Protein AF-A0A258R287-F1 (afdb_monomer)

Nearest PDB structures (foldseek):
  4a0b-assembly2_C  TM=4.055E-01  e=1.210E-01  Homo sapiens
  8y6b-assembly3_E  TM=5.919E-01  e=1.420E+00  Homo sapiens
  2f28-assembly1_A  TM=3.838E-01  e=2.592E+00  Homo sapiens
  2f26-assembly1_A  TM=3.948E-01  e=3.226E+00  Homo sapiens
  5olj-assembly1_A  TM=3.360E-01  e=6.571E+00  Porphyromonas gingivalis

Sequence (125 aa):
DAHAGWPALINGVAYTYNQKDAKLTTNFAIDGARGILVTMGSREGVEPAVSPNGGQVFSVGSLKTGPVTAVSFDISDVNNSAYLAASREGDSRTHLYRVNLDTGEATWLSGVGKHEQIQGMAIAP

Solvent-accessible surface area (backbone atoms only — not comparable to full-atom values): 6884 Å² total; per-residue (Å²): 114,98,64,70,94,57,91,76,44,77,52,29,62,35,45,44,54,37,93,87,45,80,88,46,53,32,42,34,32,32,26,22,76,68,16,28,28,26,27,33,21,41,55,73,94,47,81,87,69,43,58,46,91,71,68,47,69,41,78,53,26,51,22,81,67,48,34,38,42,65,45,25,34,33,38,32,68,88,75,49,57,28,38,38,36,28,15,41,76,99,39,73,41,22,34,34,24,44,40,38,90,78,55,16,39,46,48,82,74,45,73,41,81,88,66,47,70,61,89,68,66,77,74,80,135

Mean predicted aligned error: 3.49 Å

Secondary structure (DSSP, 8-state):
-TTTTSPP-EEEEEEPPPSS-TT---EEEEETTTTEEEEESPPTT-SSPPPGGG--EEEEEE-SS-SEEEEEEEE-TTT--EEEEEEETT--SEEEEEE-TTT-PEEEEEEESSSPPPS------

Radius of gyration: 14.25 Å; Cα contacts (8 Å, |Δi|>4): 311; chains: 1; bounding box: 30×35×38 Å

pLDDT: mean 93.46, std 5.37, range [73.62, 98.81]

Foldseek 3Di:
DVCPPPDFQWDEWEWEADPVDRVFIWIWTARQQAQFIKTQWDHPPDPPTGDSVVRDIGTQEHQVQGHWDLWAWYADHVPRFIKIWTAGVPAQWTWIWTADPRRRYTHTDGTDDDRDRDNYDYDDD

Structure (mmCIF, N/CA/C/O backbone):
data_AF-A0A258R287-F1
#
_entry.id   AF-A0A258R287-F1
#
loop_
_atom_site.group_PDB
_atom_site.id
_atom_site.type_symbol
_atom_site.label_atom_id
_atom_site.label_alt_id
_atom_site.label_comp_id
_atom_site.label_asym_id
_atom_site.label_entity_id
_atom_site.label_seq_id
_atom_site.pdbx_PDB_ins_code
_atom_site.Cartn_x
_atom_site.Cartn_y
_atom_site.Cartn_z
_atom_site.occupancy
_atom_site.B_iso_or_equiv
_atom_site.auth_seq_id
_atom_site.auth_comp_id
_atom_site.auth_asym_id
_atom_site.auth_atom_id
_atom_site.pdbx_PDB_model_num
ATOM 1 N N . ASP A 1 1 ? 1.206 11.597 -14.420 1.00 79.69 1 ASP A N 1
ATOM 2 C CA . ASP A 1 1 ? 0.562 11.358 -13.116 1.00 79.69 1 ASP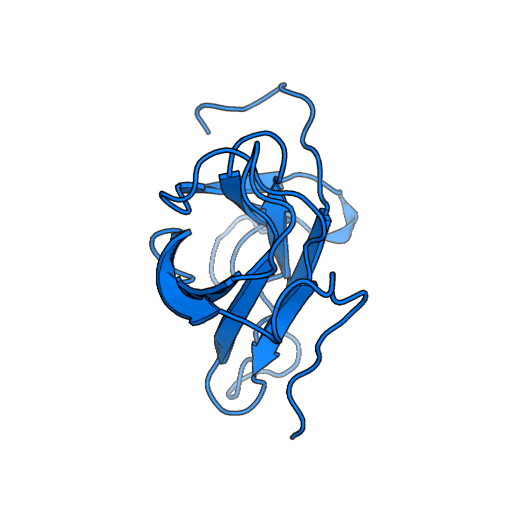 A CA 1
ATOM 3 C C . ASP A 1 1 ? -0.283 12.580 -12.754 1.00 79.69 1 ASP A C 1
ATOM 5 O O . ASP A 1 1 ? 0.193 13.688 -12.976 1.00 79.69 1 ASP A O 1
ATOM 9 N N . ALA A 1 2 ? -1.523 12.400 -12.284 1.00 85.69 2 ALA A N 1
ATOM 10 C CA . ALA A 1 2 ? -2.452 13.505 -11.992 1.00 85.69 2 ALA A CA 1
ATOM 11 C C . ALA A 1 2 ? -2.146 14.259 -10.680 1.00 85.69 2 ALA A C 1
ATOM 13 O O . ALA A 1 2 ? -2.626 15.372 -10.489 1.00 85.69 2 ALA A O 1
ATOM 14 N N . HIS A 1 3 ? -1.334 13.673 -9.801 1.00 88.00 3 HIS A N 1
ATOM 15 C CA . HIS A 1 3 ? -0.894 14.224 -8.519 1.00 88.00 3 HIS A CA 1
ATOM 16 C C . HIS A 1 3 ? 0.572 14.695 -8.558 1.00 88.00 3 HIS A C 1
ATOM 18 O O . HIS A 1 3 ? 1.173 14.963 -7.516 1.00 88.00 3 HIS A O 1
ATOM 24 N N . ALA A 1 4 ? 1.173 14.805 -9.747 1.00 89.94 4 ALA A N 1
ATOM 25 C CA . ALA A 1 4 ? 2.553 15.249 -9.900 1.00 89.94 4 ALA A CA 1
ATOM 26 C C . ALA A 1 4 ? 2.782 16.630 -9.255 1.00 89.94 4 ALA A C 1
ATOM 28 O O . ALA A 1 4 ? 2.020 17.573 -9.471 1.00 89.94 4 ALA A O 1
ATOM 29 N N . GLY A 1 5 ? 3.856 16.749 -8.469 1.00 89.94 5 GLY A N 1
ATOM 30 C CA . GLY A 1 5 ? 4.227 17.982 -7.763 1.00 89.94 5 GLY A CA 1
ATOM 31 C C . GLY A 1 5 ? 3.487 18.216 -6.442 1.00 89.94 5 GLY A C 1
ATOM 32 O O . GLY A 1 5 ? 3.768 19.201 -5.763 1.00 89.94 5 GLY A O 1
ATOM 33 N N . TRP A 1 6 ? 2.567 17.331 -6.051 1.00 89.56 6 TRP A N 1
ATOM 34 C CA . TRP A 1 6 ? 1.869 17.437 -4.775 1.00 89.56 6 TRP A CA 1
ATOM 35 C C . TRP A 1 6 ? 2.648 16.685 -3.681 1.00 89.56 6 TRP A C 1
ATOM 37 O O . TRP A 1 6 ? 3.172 15.603 -3.950 1.00 89.56 6 TRP A O 1
ATOM 47 N N . PRO A 1 7 ? 2.708 17.192 -2.433 1.00 89.69 7 PRO A N 1
ATOM 48 C CA . PRO A 1 7 ? 3.313 16.448 -1.330 1.00 89.69 7 PRO A CA 1
ATOM 49 C C . PRO A 1 7 ? 2.550 15.143 -1.067 1.00 89.69 7 PRO A C 1
ATOM 51 O O . PRO A 1 7 ? 1.333 15.182 -0.859 1.00 89.69 7 PRO A O 1
ATOM 54 N N . ALA A 1 8 ? 3.248 14.007 -1.062 1.00 93.00 8 ALA A N 1
ATOM 55 C CA . ALA A 1 8 ? 2.699 12.703 -0.690 1.00 93.00 8 ALA A CA 1
ATOM 56 C C . ALA A 1 8 ? 2.891 12.445 0.812 1.00 93.00 8 ALA A C 1
ATOM 58 O O . ALA A 1 8 ? 3.954 12.751 1.357 1.00 93.00 8 ALA A O 1
ATOM 59 N N . LEU A 1 9 ? 1.888 11.862 1.475 1.00 95.88 9 LEU A N 1
ATOM 60 C CA . LEU A 1 9 ? 1.998 11.430 2.866 1.00 95.88 9 LEU A CA 1
ATOM 61 C C . LEU A 1 9 ? 2.165 9.910 2.908 1.00 95.88 9 LEU A C 1
ATOM 63 O O . LEU A 1 9 ? 1.191 9.169 2.995 1.00 95.88 9 LEU A O 1
ATOM 67 N N . ILE A 1 10 ? 3.408 9.441 2.832 1.00 96.38 10 ILE A N 1
ATOM 68 C CA . ILE A 1 10 ? 3.699 8.006 2.824 1.00 96.38 10 ILE A CA 1
ATOM 69 C C . ILE A 1 10 ? 3.607 7.435 4.244 1.00 96.38 10 ILE A C 1
ATOM 71 O O . ILE A 1 10 ? 4.434 7.756 5.096 1.00 96.38 10 ILE A O 1
ATOM 75 N N . ASN A 1 11 ? 2.599 6.594 4.501 1.00 94.25 11 ASN A N 1
ATOM 76 C CA . ASN A 1 11 ? 2.318 6.040 5.837 1.00 94.25 11 ASN A CA 1
ATOM 77 C C . ASN A 1 11 ? 2.466 4.517 5.946 1.00 94.25 11 ASN A C 1
ATOM 79 O O . ASN A 1 11 ? 2.310 3.967 7.029 1.00 94.25 11 ASN A O 1
ATOM 83 N N . GLY A 1 12 ? 2.766 3.835 4.847 1.00 95.94 12 GLY A N 1
ATOM 84 C CA . GLY A 1 12 ? 3.029 2.401 4.821 1.00 95.94 12 GLY A CA 1
ATOM 85 C C . GLY A 1 12 ? 3.733 2.049 3.527 1.00 95.94 12 GLY A C 1
ATOM 86 O O . GLY A 1 12 ? 3.421 2.637 2.492 1.00 95.94 12 GLY A O 1
ATOM 87 N N . VAL A 1 13 ? 4.695 1.137 3.597 1.00 97.06 13 VAL A N 1
ATOM 88 C CA . VAL A 1 13 ? 5.530 0.731 2.467 1.00 97.06 13 VAL A CA 1
ATOM 89 C C . VAL A 1 13 ? 5.701 -0.777 2.524 1.00 97.06 13 VAL A C 1
ATOM 91 O O . VAL A 1 13 ? 5.994 -1.314 3.587 1.00 97.06 13 VAL A O 1
ATOM 94 N N . ALA A 1 14 ? 5.535 -1.438 1.386 1.00 97.50 14 ALA A N 1
ATOM 95 C CA . ALA A 1 14 ? 5.770 -2.865 1.226 1.00 97.50 14 ALA A CA 1
ATOM 96 C C . ALA A 1 14 ? 6.218 -3.141 -0.210 1.00 97.50 14 ALA A C 1
ATOM 98 O O . ALA A 1 14 ? 5.975 -2.339 -1.112 1.00 97.50 14 ALA A O 1
ATOM 99 N N . TYR A 1 15 ? 6.879 -4.268 -0.446 1.00 96.06 15 TYR A N 1
ATOM 100 C CA . TYR A 1 15 ? 7.420 -4.590 -1.761 1.00 96.06 15 TYR A CA 1
ATOM 101 C C . TYR A 1 15 ? 6.996 -5.978 -2.213 1.00 96.06 15 TYR A C 1
ATOM 103 O O . TYR A 1 15 ? 6.812 -6.886 -1.410 1.00 96.06 15 TYR A O 1
ATOM 111 N N . THR A 1 16 ? 6.838 -6.135 -3.523 1.00 95.88 16 THR A N 1
ATOM 112 C CA . THR A 1 16 ? 6.596 -7.451 -4.115 1.00 95.88 16 THR A CA 1
ATOM 113 C C . THR A 1 16 ? 7.866 -8.287 -4.114 1.00 95.88 16 THR A C 1
ATOM 115 O O . THR A 1 16 ? 8.966 -7.754 -4.272 1.00 95.88 16 THR A O 1
ATOM 118 N N . TYR A 1 17 ? 7.701 -9.604 -4.060 1.00 91.69 17 TYR A N 1
ATOM 119 C CA . TYR A 1 17 ? 8.752 -10.574 -4.318 1.00 91.69 17 TYR A CA 1
ATOM 120 C C . TYR A 1 17 ? 8.587 -11.176 -5.717 1.00 91.69 17 TYR A C 1
ATOM 122 O O . TYR A 1 17 ? 7.519 -11.690 -6.073 1.00 91.69 17 TYR A O 1
ATOM 130 N N . ASN A 1 18 ? 9.639 -11.106 -6.532 1.00 87.25 18 ASN A N 1
ATOM 131 C CA . ASN A 1 18 ? 9.655 -11.743 -7.841 1.00 87.25 18 ASN A CA 1
ATOM 132 C C . ASN A 1 18 ? 10.256 -13.153 -7.743 1.00 87.25 18 ASN A C 1
ATOM 134 O O . ASN A 1 18 ? 11.417 -13.335 -7.385 1.00 87.25 18 ASN A O 1
ATOM 138 N N . GLN A 1 19 ? 9.462 -14.160 -8.109 1.00 83.12 19 GLN A N 1
ATOM 139 C CA . GLN A 1 19 ? 9.858 -15.571 -8.023 1.00 83.12 19 GLN A CA 1
ATOM 140 C C . GLN A 1 19 ? 10.835 -16.025 -9.122 1.00 83.12 19 GLN A C 1
ATOM 142 O 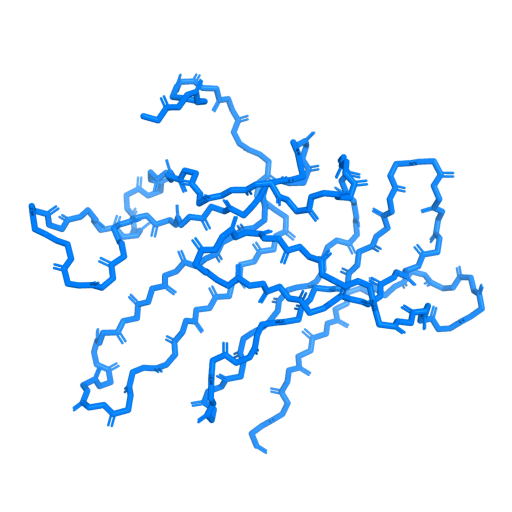O . GLN A 1 19 ? 11.389 -17.118 -9.029 1.00 83.12 19 GLN A O 1
ATOM 147 N N . LYS A 1 20 ? 11.024 -15.230 -10.183 1.00 84.75 20 LYS A N 1
ATOM 148 C CA . LYS A 1 20 ? 11.923 -15.532 -11.310 1.00 84.75 20 LYS A CA 1
ATOM 149 C C . LYS A 1 20 ? 13.285 -14.857 -11.159 1.00 84.75 20 LYS A C 1
ATOM 151 O O . LYS A 1 20 ? 14.296 -15.469 -11.490 1.00 84.75 20 LYS A O 1
ATOM 156 N N . ASP A 1 21 ? 13.308 -13.622 -10.669 1.00 84.56 21 ASP A N 1
ATOM 157 C CA . ASP A 1 21 ? 14.523 -12.865 -10.383 1.00 84.56 21 ASP A CA 1
ATOM 158 C C . ASP A 1 21 ? 14.366 -12.089 -9.073 1.00 84.56 21 ASP A C 1
ATOM 160 O O . ASP A 1 21 ? 13.752 -11.027 -9.029 1.00 84.56 21 ASP A O 1
ATOM 164 N N . ALA A 1 22 ? 14.984 -12.595 -8.007 1.00 81.25 22 ALA A N 1
ATOM 165 C CA . ALA A 1 22 ? 14.925 -11.992 -6.677 1.00 81.25 22 ALA A CA 1
ATOM 166 C C . ALA A 1 22 ? 15.551 -10.583 -6.594 1.00 81.25 22 ALA A C 1
ATOM 168 O O . ALA A 1 22 ? 15.429 -9.923 -5.563 1.00 81.25 22 ALA A O 1
ATOM 169 N N . LYS A 1 23 ? 16.239 -10.109 -7.643 1.00 83.69 23 LYS A N 1
ATOM 170 C CA . LYS A 1 23 ? 16.744 -8.729 -7.721 1.00 83.69 23 LYS A CA 1
ATOM 171 C C . LYS A 1 23 ? 15.669 -7.731 -8.144 1.00 83.69 23 LYS A C 1
ATOM 173 O O . LYS A 1 23 ? 15.897 -6.528 -8.026 1.00 83.69 23 LYS A O 1
ATOM 178 N N . LEU A 1 24 ? 14.533 -8.209 -8.649 1.00 86.44 24 LEU A N 1
ATOM 179 C CA . LEU A 1 24 ? 13.424 -7.378 -9.088 1.00 86.44 24 LEU A CA 1
ATOM 180 C C . LEU A 1 24 ? 12.360 -7.308 -7.997 1.00 86.44 24 LEU A C 1
ATOM 182 O O . LEU A 1 24 ? 11.826 -8.315 -7.536 1.00 86.44 24 LEU A O 1
ATOM 186 N N . THR A 1 25 ? 12.041 -6.085 -7.595 1.00 92.31 25 THR A N 1
ATOM 187 C CA . THR A 1 25 ? 10.948 -5.787 -6.677 1.00 92.31 25 THR A CA 1
ATOM 188 C C . THR A 1 25 ? 10.227 -4.543 -7.172 1.00 92.31 25 THR A C 1
ATOM 190 O O . THR A 1 25 ? 10.813 -3.677 -7.822 1.00 92.31 25 THR A O 1
ATOM 193 N N . THR A 1 26 ? 8.935 -4.442 -6.876 1.00 96.62 26 THR A N 1
ATOM 194 C CA . THR A 1 26 ? 8.206 -3.179 -6.991 1.00 96.62 26 THR A CA 1
ATOM 195 C C . THR A 1 26 ? 7.935 -2.675 -5.589 1.00 96.62 26 THR A C 1
ATOM 197 O O . THR A 1 26 ? 7.332 -3.383 -4.784 1.00 96.62 26 THR A O 1
ATOM 200 N N . ASN A 1 27 ? 8.385 -1.457 -5.301 1.00 97.25 27 ASN A N 1
ATOM 201 C CA . ASN A 1 27 ? 8.170 -0.808 -4.019 1.00 97.25 27 ASN A CA 1
ATOM 202 C C . ASN A 1 27 ? 6.831 -0.057 -4.057 1.00 97.25 27 ASN A C 1
ATOM 204 O O . ASN A 1 27 ? 6.675 0.896 -4.821 1.00 97.25 27 ASN A O 1
ATOM 208 N N . PHE A 1 28 ? 5.860 -0.517 -3.274 1.00 98.31 28 PHE A N 1
ATOM 209 C CA . PHE A 1 28 ? 4.535 0.077 -3.146 1.00 98.31 28 PHE A CA 1
ATOM 210 C C . PHE A 1 28 ? 4.407 0.832 -1.831 1.00 98.31 28 PHE A C 1
ATOM 212 O O . PHE A 1 28 ? 4.975 0.452 -0.809 1.00 98.31 28 PHE A O 1
ATOM 219 N N . ALA A 1 29 ? 3.593 1.879 -1.842 1.00 98.25 29 ALA A N 1
ATOM 220 C CA . ALA A 1 29 ? 3.325 2.666 -0.660 1.00 98.25 29 ALA A CA 1
ATOM 221 C C . ALA A 1 29 ? 1.886 3.187 -0.617 1.00 98.25 29 ALA A C 1
ATOM 223 O O . ALA A 1 29 ? 1.201 3.287 -1.635 1.00 98.25 29 ALA A O 1
ATOM 224 N N . ILE A 1 30 ? 1.442 3.542 0.584 1.00 98.50 30 ILE A N 1
ATOM 225 C CA . ILE A 1 30 ? 0.146 4.171 0.830 1.00 98.50 30 ILE A CA 1
ATOM 226 C C . ILE A 1 30 ? 0.356 5.665 1.037 1.00 98.50 30 ILE A C 1
ATOM 228 O O . ILE A 1 30 ? 1.018 6.062 1.998 1.00 98.50 30 ILE A O 1
ATOM 232 N N . ASP A 1 31 ? -0.248 6.482 0.171 1.00 97.94 31 ASP A N 1
ATOM 233 C CA . ASP A 1 31 ? -0.443 7.905 0.450 1.00 97.94 31 ASP A CA 1
ATOM 234 C C . ASP A 1 31 ? -1.736 8.074 1.256 1.00 97.94 31 ASP A C 1
ATOM 236 O O . ASP A 1 31 ? -2.847 8.076 0.710 1.00 97.94 31 ASP A O 1
ATOM 240 N N . GLY A 1 32 ? -1.586 8.167 2.579 1.00 97.06 32 GLY A N 1
ATOM 241 C CA . GLY A 1 32 ? -2.709 8.175 3.514 1.00 97.06 32 GLY A CA 1
ATOM 242 C C . GLY A 1 32 ? -3.557 9.439 3.419 1.00 97.06 32 GLY A C 1
ATOM 243 O O . GLY A 1 32 ? -4.771 9.371 3.598 1.00 97.06 32 GLY A O 1
ATOM 244 N N . ALA A 1 33 ? -2.960 10.573 3.038 1.00 95.75 33 ALA A N 1
ATOM 245 C CA . ALA A 1 33 ? -3.685 11.836 2.896 1.00 95.75 33 ALA A CA 1
ATOM 246 C C . ALA A 1 33 ? -4.719 11.789 1.761 1.00 95.75 33 ALA A C 1
ATOM 248 O O . ALA A 1 33 ? -5.764 12.428 1.849 1.00 95.75 33 ALA A O 1
ATOM 249 N N . ARG A 1 34 ? -4.437 11.032 0.694 1.00 95.75 34 ARG A N 1
ATOM 250 C CA . ARG A 1 34 ? -5.320 10.912 -0.480 1.00 95.75 34 ARG A CA 1
ATOM 251 C C . ARG A 1 34 ? -6.075 9.589 -0.542 1.00 95.75 34 ARG A C 1
ATOM 253 O O . ARG A 1 34 ? -7.027 9.478 -1.311 1.00 95.75 34 ARG A O 1
ATOM 260 N N . GLY A 1 35 ? -5.661 8.588 0.234 1.00 97.38 35 GLY A N 1
ATOM 261 C CA . GLY A 1 35 ? -6.215 7.242 0.134 1.00 97.38 35 GLY A CA 1
ATOM 262 C C . GLY A 1 35 ? -5.930 6.622 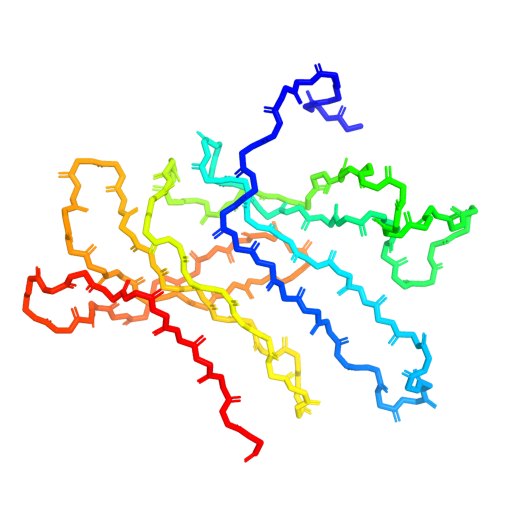-1.233 1.00 97.38 35 GLY A C 1
ATOM 263 O O . GLY A 1 35 ? -6.848 6.139 -1.904 1.00 97.38 35 GLY A O 1
ATOM 264 N N . ILE A 1 36 ? -4.672 6.684 -1.674 1.00 98.12 36 ILE A N 1
ATOM 265 C CA . ILE A 1 36 ? -4.220 6.110 -2.947 1.00 98.12 36 ILE A CA 1
ATOM 266 C C . ILE A 1 36 ? -3.045 5.154 -2.721 1.00 98.12 36 ILE A C 1
ATOM 268 O O . ILE A 1 36 ? -2.199 5.376 -1.852 1.00 98.12 36 ILE A O 1
ATOM 272 N N . LEU A 1 37 ? -3.000 4.095 -3.527 1.00 98.62 37 LEU A N 1
ATOM 273 C CA . LEU A 1 37 ? -1.816 3.264 -3.694 1.00 98.62 37 LEU A CA 1
ATOM 274 C C . LEU A 1 37 ? -0.873 3.963 -4.675 1.00 98.62 37 LEU A C 1
ATOM 276 O O . LEU A 1 37 ? -1.300 4.431 -5.737 1.00 98.62 37 LEU A O 1
ATOM 280 N N . VAL A 1 38 ? 0.408 3.999 -4.334 1.00 98.50 38 VAL A N 1
ATOM 281 C CA . VAL A 1 38 ? 1.478 4.517 -5.189 1.00 98.50 38 VAL A CA 1
ATOM 282 C C . VAL A 1 38 ? 2.602 3.488 -5.307 1.00 98.50 38 VAL A C 1
ATOM 284 O O . VAL A 1 38 ? 2.725 2.603 -4.459 1.00 98.50 38 VAL A O 1
ATOM 287 N N . THR A 1 39 ? 3.447 3.611 -6.327 1.00 98.12 39 THR A N 1
ATOM 288 C CA . THR A 1 39 ? 4.792 3.019 -6.320 1.00 98.12 39 THR A CA 1
ATOM 289 C C . THR A 1 39 ? 5.825 4.078 -5.967 1.00 98.12 39 THR A C 1
ATOM 291 O O . THR A 1 39 ? 5.642 5.251 -6.289 1.00 98.12 39 THR A O 1
ATOM 294 N N . MET A 1 40 ? 6.919 3.674 -5.326 1.00 96.81 40 MET A N 1
ATOM 295 C CA . MET A 1 40 ? 8.130 4.479 -5.189 1.00 96.81 40 MET A CA 1
ATOM 296 C C . MET A 1 40 ? 9.149 3.971 -6.207 1.00 96.81 40 MET A C 1
ATOM 298 O O . MET A 1 40 ? 9.602 2.833 -6.125 1.00 96.81 40 MET A O 1
ATOM 302 N N . GLY A 1 41 ? 9.480 4.799 -7.192 1.00 95.94 41 GLY A N 1
ATOM 303 C CA . GLY A 1 41 ? 10.167 4.357 -8.401 1.00 95.94 41 GLY A CA 1
ATOM 304 C C . GLY A 1 41 ? 9.247 3.631 -9.387 1.00 95.94 41 GLY A C 1
ATOM 305 O O . GLY A 1 41 ? 8.024 3.549 -9.212 1.00 95.94 41 GLY A O 1
ATOM 306 N N . SER A 1 42 ? 9.852 3.135 -10.462 1.00 95.44 42 SER A N 1
ATOM 307 C CA . SER A 1 42 ? 9.146 2.391 -11.503 1.00 95.44 42 SER A CA 1
ATOM 308 C C . SER A 1 42 ? 8.728 1.008 -11.016 1.00 95.44 42 SER A C 1
ATOM 310 O O . SER A 1 42 ? 9.421 0.362 -10.231 1.00 95.44 42 SER A O 1
ATOM 312 N N . ARG A 1 43 ? 7.605 0.527 -11.550 1.00 95.06 43 ARG A N 1
ATOM 313 C CA . ARG A 1 43 ? 7.222 -0.880 -11.453 1.00 95.06 43 ARG A CA 1
ATOM 314 C C . ARG A 1 43 ? 8.191 -1.747 -12.257 1.00 95.06 43 ARG A C 1
ATOM 316 O O . ARG A 1 43 ? 8.753 -1.291 -13.254 1.00 95.06 43 ARG A O 1
ATOM 323 N N . GLU A 1 44 ? 8.364 -2.992 -11.830 1.00 92.06 44 GLU A N 1
ATOM 324 C CA . GLU A 1 44 ? 9.161 -3.969 -12.570 1.00 92.06 44 GLU A CA 1
ATOM 325 C C . GLU A 1 44 ? 8.736 -4.040 -14.049 1.00 92.06 44 GLU A C 1
ATOM 327 O O . GLU A 1 44 ? 7.545 -4.051 -14.366 1.00 92.06 44 GLU A O 1
ATOM 332 N N . GLY A 1 45 ? 9.721 -4.092 -14.950 1.00 90.12 45 GLY A N 1
ATOM 333 C CA . GLY A 1 45 ? 9.509 -4.215 -16.393 1.00 90.12 45 GLY A CA 1
ATOM 334 C C . GLY A 1 45 ? 9.244 -2.895 -17.125 1.00 90.12 45 GLY A C 1
ATOM 335 O O . GLY A 1 45 ? 9.117 -2.905 -18.348 1.00 90.12 45 GLY A O 1
ATOM 336 N N . VAL A 1 46 ? 9.174 -1.762 -16.417 1.00 92.56 46 VAL A N 1
ATOM 337 C CA . VAL A 1 46 ? 9.052 -0.431 -17.032 1.00 92.56 46 VAL A CA 1
ATOM 338 C C . VAL A 1 46 ? 10.432 0.130 -17.376 1.00 92.56 46 VAL A C 1
ATOM 340 O O . VAL A 1 46 ? 11.286 0.251 -16.501 1.00 92.56 46 VAL A O 1
ATOM 343 N N . GLU A 1 47 ? 10.604 0.557 -18.630 1.00 92.94 47 GLU A N 1
ATOM 344 C CA . GLU A 1 47 ? 11.818 1.210 -19.128 1.00 92.94 47 GLU A CA 1
ATOM 345 C C . GLU A 1 47 ? 11.508 2.603 -19.716 1.00 92.94 47 GLU A C 1
ATOM 347 O O . GLU A 1 47 ? 10.558 2.732 -20.495 1.00 92.94 47 GLU A O 1
ATOM 352 N N . PRO A 1 48 ? 12.293 3.652 -19.391 1.00 92.56 48 PRO A N 1
ATOM 353 C CA . PRO A 1 48 ? 13.433 3.636 -18.473 1.00 92.56 48 PRO A CA 1
ATOM 354 C C . PRO A 1 48 ? 13.008 3.475 -17.004 1.00 92.56 48 PRO A C 1
ATOM 356 O O . PRO A 1 48 ? 12.035 4.086 -16.549 1.00 92.56 48 PRO A O 1
ATOM 359 N N . ALA A 1 49 ? 13.760 2.674 -16.248 1.00 93.94 49 ALA A N 1
ATOM 360 C CA . ALA A 1 49 ? 13.505 2.477 -14.825 1.00 93.94 49 ALA A CA 1
ATOM 361 C C . ALA A 1 49 ? 13.865 3.717 -13.980 1.00 93.94 49 ALA A C 1
ATOM 363 O O . ALA A 1 49 ? 14.934 4.315 -14.120 1.00 93.94 49 ALA A O 1
ATOM 364 N N . VAL A 1 50 ? 12.986 4.066 -13.040 1.00 95.44 50 VAL A N 1
ATOM 365 C CA . VAL A 1 50 ? 13.215 5.075 -12.000 1.00 95.44 50 VAL A CA 1
ATOM 366 C C . VAL A 1 50 ? 13.535 4.352 -10.701 1.00 95.44 50 VAL A C 1
ATOM 368 O O . VAL A 1 50 ? 12.728 3.562 -10.211 1.00 95.44 50 VAL A O 1
ATOM 371 N N . SER A 1 51 ? 14.711 4.622 -10.134 1.00 94.06 51 SER A N 1
ATOM 372 C CA . SER A 1 51 ? 15.150 3.976 -8.895 1.00 9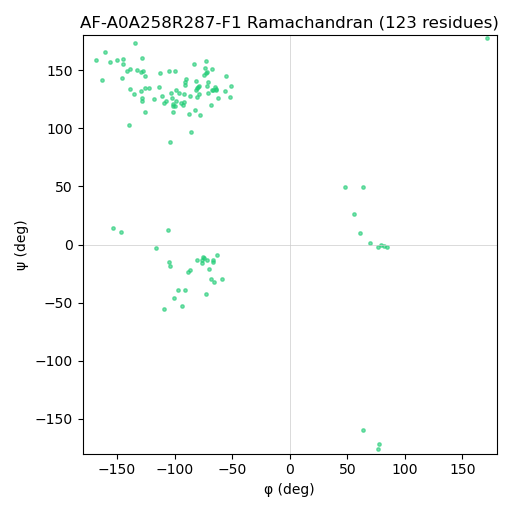4.06 51 SER A CA 1
ATOM 373 C C . SER A 1 51 ? 14.241 4.351 -7.714 1.00 94.06 51 SER A C 1
ATOM 375 O O . SER A 1 51 ? 14.005 5.547 -7.504 1.00 94.06 51 SER A O 1
ATOM 377 N N . PRO A 1 52 ? 13.797 3.383 -6.886 1.00 93.12 52 PRO A N 1
ATOM 378 C CA . PRO A 1 52 ? 13.038 3.670 -5.667 1.00 93.12 52 PRO A CA 1
ATOM 379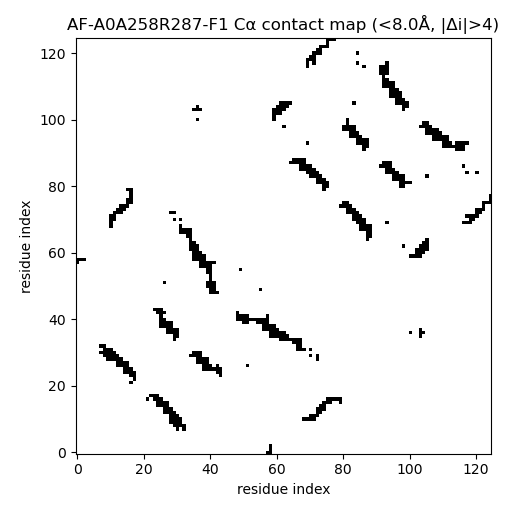 C C . PRO A 1 52 ? 13.817 4.576 -4.700 1.00 93.12 52 PRO A C 1
ATOM 381 O O . PRO A 1 52 ? 13.224 5.407 -4.019 1.00 93.12 52 PRO A O 1
ATOM 384 N N . ASN A 1 53 ? 15.155 4.505 -4.703 1.00 93.62 53 ASN A N 1
ATOM 385 C CA . ASN A 1 53 ? 16.014 5.344 -3.858 1.00 93.62 53 ASN A CA 1
ATOM 386 C C . ASN A 1 53 ? 15.967 6.834 -4.234 1.00 93.62 53 ASN A C 1
ATOM 388 O O . ASN A 1 53 ? 16.433 7.672 -3.466 1.00 93.62 53 ASN A O 1
ATOM 392 N N . GLY A 1 54 ? 15.415 7.176 -5.403 1.00 92.44 54 GLY A N 1
ATOM 393 C CA . GLY A 1 54 ? 15.157 8.562 -5.788 1.00 92.44 54 GLY A CA 1
ATOM 394 C C . GLY A 1 54 ? 13.956 9.183 -5.068 1.00 92.44 54 GLY A C 1
ATOM 395 O O . GLY A 1 54 ? 13.760 10.390 -5.168 1.00 92.44 54 GLY A O 1
ATOM 396 N N . GLY A 1 55 ? 13.133 8.383 -4.378 1.00 90.75 55 GLY A N 1
ATOM 397 C CA . GLY A 1 55 ? 11.967 8.852 -3.620 1.00 90.75 55 GLY A CA 1
ATOM 398 C C . GLY 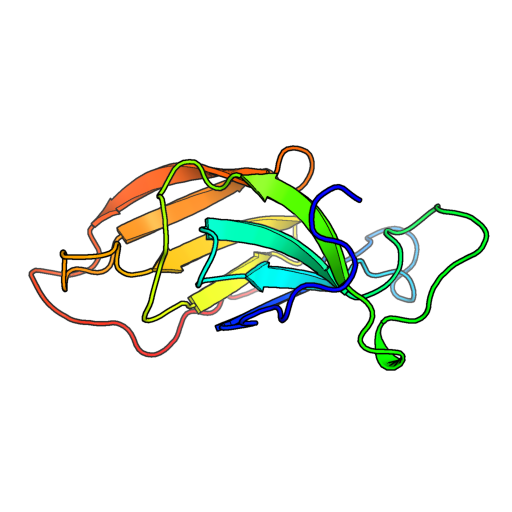A 1 55 ? 10.807 9.376 -4.474 1.00 90.75 55 GLY A C 1
ATOM 399 O O . GLY A 1 55 ? 9.794 9.809 -3.929 1.00 90.75 55 GLY A O 1
ATOM 400 N N . GLN A 1 56 ? 10.926 9.341 -5.804 1.00 94.38 56 GLN A N 1
ATOM 401 C CA . GLN A 1 56 ? 9.842 9.718 -6.703 1.00 94.38 56 GLN A CA 1
ATOM 402 C C . GLN A 1 56 ? 8.708 8.699 -6.597 1.00 94.38 56 GLN A C 1
ATOM 404 O O . GLN A 1 56 ? 8.949 7.495 -6.663 1.00 94.38 56 GLN A O 1
ATOM 409 N N . VAL A 1 57 ? 7.475 9.185 -6.465 1.00 95.81 57 VAL A N 1
ATOM 410 C CA . VAL A 1 57 ? 6.280 8.343 -6.364 1.00 95.81 57 VAL A CA 1
ATOM 411 C C . VAL A 1 57 ? 5.374 8.498 -7.581 1.00 95.81 57 VAL A C 1
ATOM 413 O O . VAL A 1 57 ? 5.288 9.580 -8.166 1.00 95.81 57 VAL A O 1
ATOM 416 N N . PHE A 1 58 ? 4.689 7.417 -7.946 1.00 96.94 58 PHE A N 1
ATOM 417 C CA . PHE A 1 58 ? 3.748 7.358 -9.063 1.00 96.94 58 PHE A CA 1
ATOM 418 C C . PHE A 1 58 ? 2.427 6.754 -8.593 1.00 96.94 58 PHE A C 1
ATOM 420 O O . PHE A 1 58 ? 2.418 5.717 -7.935 1.00 96.94 58 PHE A O 1
ATOM 427 N N . SER A 1 59 ? 1.303 7.383 -8.927 1.00 97.31 59 SER A N 1
ATOM 428 C CA . SER A 1 59 ? -0.020 6.880 -8.561 1.00 97.31 59 SER A CA 1
ATOM 429 C C . SER A 1 59 ? -0.313 5.575 -9.292 1.00 97.31 59 SER A C 1
ATOM 431 O O . SER A 1 59 ? -0.174 5.493 -10.511 1.00 97.31 59 SER A O 1
ATOM 433 N N . VAL A 1 60 ? -0.797 4.585 -8.546 1.00 97.94 60 VAL A N 1
ATOM 434 C CA . VAL A 1 60 ? -1.383 3.359 -9.099 1.00 97.94 60 VAL A CA 1
ATOM 435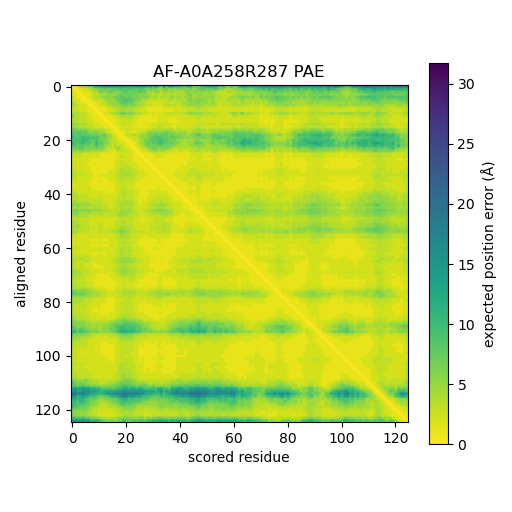 C C . VAL A 1 60 ? -2.893 3.538 -9.211 1.00 97.94 60 VAL A C 1
ATOM 437 O O . VAL A 1 60 ? -3.461 3.405 -10.290 1.00 97.94 60 VAL A O 1
ATOM 440 N N . GLY A 1 61 ? -3.545 3.920 -8.109 1.00 98.25 61 GLY A N 1
ATOM 441 C CA . GLY A 1 61 ? -4.982 4.167 -8.094 1.00 98.25 61 GLY A CA 1
ATOM 442 C C . GLY A 1 61 ? -5.554 4.384 -6.698 1.00 98.25 61 GLY A C 1
ATOM 443 O O . GLY A 1 61 ? -4.843 4.350 -5.695 1.00 98.25 61 GLY A O 1
ATOM 444 N N . SER A 1 62 ? -6.856 4.661 -6.634 1.00 98.00 62 SER A N 1
ATOM 445 C CA . SER A 1 62 ? -7.549 4.954 -5.375 1.00 98.00 62 SER A CA 1
ATOM 446 C C . SER A 1 62 ? -7.857 3.690 -4.582 1.00 98.00 62 SER A C 1
ATOM 448 O O . SER A 1 62 ? -8.434 2.754 -5.128 1.00 98.00 62 SER A O 1
ATOM 450 N N . LEU A 1 63 ? -7.618 3.746 -3.268 1.00 98.38 63 LEU A N 1
ATOM 451 C CA . LEU A 1 63 ? -8.016 2.713 -2.309 1.00 98.38 63 LEU A CA 1
ATOM 452 C C . LEU A 1 63 ? -9.540 2.603 -2.148 1.00 98.38 63 LEU A C 1
ATOM 454 O O . LEU A 1 63 ? -10.012 1.633 -1.573 1.00 98.38 63 LEU A O 1
ATOM 458 N N . LYS A 1 64 ? -10.325 3.594 -2.604 1.00 97.56 64 LYS A N 1
ATOM 459 C CA . LYS A 1 64 ? -11.784 3.714 -2.365 1.00 97.56 64 LYS A CA 1
ATOM 460 C C . LYS A 1 64 ? -12.193 3.832 -0.888 1.00 97.56 64 LYS A C 1
ATOM 462 O O . LYS A 1 64 ? -13.379 3.844 -0.567 1.00 97.56 64 LYS A O 1
ATOM 467 N N . THR A 1 65 ? -11.231 4.012 0.012 1.00 95.44 65 THR A N 1
ATOM 468 C CA . THR A 1 65 ? -11.452 4.207 1.451 1.00 95.44 65 THR A CA 1
ATOM 469 C C . THR A 1 65 ? -11.703 5.666 1.832 1.00 95.44 65 THR A C 1
ATOM 471 O O . THR A 1 65 ? -12.309 5.912 2.878 1.00 95.44 65 THR A O 1
ATOM 474 N N . GLY A 1 66 ? -11.266 6.615 0.994 1.00 96.19 66 GLY A N 1
ATOM 475 C CA . GLY A 1 66 ? -10.969 7.989 1.419 1.00 96.19 66 GLY A CA 1
ATOM 476 C C . GLY A 1 66 ? -9.610 8.063 2.132 1.00 96.19 66 GLY A C 1
ATOM 477 O O . GLY A 1 66 ? -8.886 7.059 2.131 1.00 96.19 66 GLY A O 1
ATOM 478 N N . PRO A 1 67 ? -9.259 9.210 2.739 1.00 96.88 67 PRO A N 1
ATOM 479 C CA . PRO A 1 67 ? -8.049 9.339 3.542 1.00 96.88 67 PRO A CA 1
ATOM 480 C C . PRO A 1 67 ? -7.989 8.298 4.666 1.00 96.88 67 PRO A C 1
ATOM 482 O O . PRO A 1 67 ? -9.011 7.915 5.250 1.00 96.88 67 PRO A O 1
ATOM 485 N N . VAL A 1 68 ? -6.777 7.833 4.960 1.00 96.31 68 VAL A N 1
ATOM 486 C CA . VAL A 1 68 ? -6.508 6.803 5.967 1.00 96.31 68 VAL A CA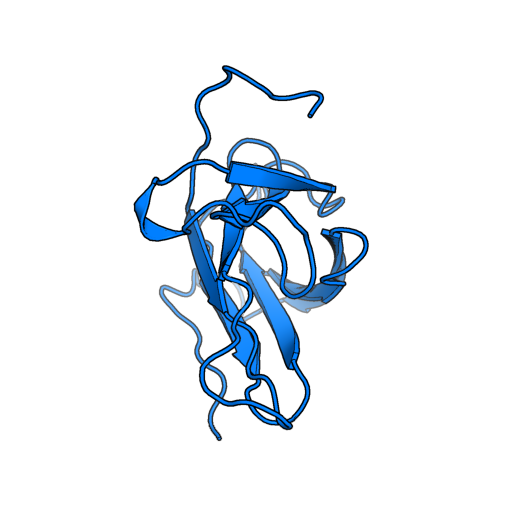 1
ATOM 487 C C . VAL A 1 68 ? -5.365 7.202 6.892 1.00 96.31 68 VAL A C 1
ATOM 489 O O . VAL A 1 68 ? -4.439 7.913 6.510 1.00 96.31 68 VAL A O 1
ATOM 492 N N . THR A 1 69 ? -5.433 6.714 8.127 1.00 94.81 69 THR A N 1
ATOM 493 C CA . THR A 1 69 ? -4.435 6.914 9.186 1.00 94.81 69 THR A CA 1
ATOM 494 C C . THR A 1 69 ? -4.133 5.585 9.878 1.00 94.81 69 THR A C 1
ATOM 496 O O . THR A 1 69 ? -4.782 4.581 9.581 1.00 94.81 69 THR A O 1
ATOM 499 N N . ALA A 1 70 ? -3.141 5.561 10.779 1.00 93.31 70 ALA A N 1
ATOM 500 C CA . ALA A 1 70 ? -2.700 4.340 11.471 1.00 93.31 70 ALA A CA 1
ATOM 501 C C . ALA A 1 70 ? -2.483 3.170 10.488 1.00 93.31 70 ALA A C 1
ATOM 503 O O . ALA A 1 70 ? -3.043 2.086 10.636 1.00 93.31 70 ALA A O 1
ATOM 504 N N . VAL A 1 71 ? -1.738 3.453 9.417 1.00 95.94 71 VAL A N 1
ATOM 505 C CA . VAL A 1 71 ? -1.537 2.538 8.295 1.00 95.94 71 VAL A CA 1
ATOM 506 C C . VAL A 1 71 ? -0.503 1.481 8.662 1.00 95.94 71 VAL A C 1
ATOM 508 O O . VAL A 1 71 ? 0.612 1.796 9.066 1.00 95.94 71 VAL A O 1
ATOM 511 N N . SER A 1 72 ? -0.854 0.223 8.430 1.00 96.81 72 SER A N 1
ATOM 512 C CA . SER A 1 72 ? 0.085 -0.881 8.325 1.00 96.81 72 SER A CA 1
ATOM 513 C C . SER A 1 72 ? -0.194 -1.641 7.035 1.00 96.81 72 SER A C 1
ATOM 515 O O . SER A 1 72 ? -1.334 -2.009 6.755 1.00 96.81 72 SER A O 1
ATOM 517 N N . PHE A 1 73 ? 0.833 -1.816 6.213 1.00 98.12 73 PHE A N 1
ATOM 518 C CA . PHE A 1 73 ? 0.716 -2.361 4.868 1.00 98.12 73 PHE A CA 1
ATOM 519 C C . PHE A 1 73 ? 1.819 -3.385 4.655 1.00 98.12 73 PHE A C 1
ATOM 521 O O . PHE A 1 73 ? 2.976 -3.076 4.927 1.00 98.12 73 PHE A O 1
ATOM 528 N N . ASP A 1 74 ? 1.454 -4.574 4.185 1.00 98.00 74 ASP A N 1
ATOM 529 C CA . ASP A 1 74 ? 2.417 -5.628 3.888 1.00 98.00 74 ASP A CA 1
ATOM 530 C C . ASP A 1 74 ? 1.995 -6.459 2.670 1.00 98.00 74 ASP A C 1
ATOM 532 O O . ASP A 1 74 ? 0.810 -6.521 2.318 1.00 98.00 74 ASP A O 1
ATOM 536 N N . ILE A 1 75 ? 2.973 -7.075 2.009 1.00 98.00 75 ILE A N 1
ATOM 537 C CA . ILE A 1 75 ? 2.807 -7.866 0.788 1.00 98.00 75 ILE A CA 1
ATOM 538 C C . ILE A 1 75 ? 3.481 -9.224 0.994 1.00 98.00 75 ILE A C 1
ATOM 540 O O . ILE A 1 75 ? 4.670 -9.297 1.275 1.00 98.00 75 ILE A O 1
ATOM 544 N N . SER A 1 76 ? 2.719 -10.307 0.822 1.00 95.62 76 SER A N 1
ATOM 545 C CA . SER A 1 76 ? 3.237 -11.674 0.962 1.00 95.62 76 SER A CA 1
ATOM 546 C C . SER A 1 76 ? 4.297 -11.985 -0.099 1.00 95.62 76 SER A C 1
ATOM 548 O O . SER A 1 76 ? 4.055 -11.797 -1.292 1.00 95.62 76 SER A O 1
ATOM 550 N N . ASP A 1 77 ? 5.420 -12.561 0.314 1.00 90.38 77 ASP A N 1
ATOM 551 C CA . ASP A 1 77 ? 6.486 -13.062 -0.561 1.00 90.38 77 ASP A CA 1
ATOM 552 C C . ASP A 1 77 ? 6.092 -14.330 -1.350 1.00 90.38 77 ASP A C 1
ATOM 554 O O . ASP A 1 77 ? 6.643 -14.609 -2.417 1.00 90.38 77 ASP A O 1
ATOM 558 N N . VAL A 1 78 ? 5.084 -15.069 -0.877 1.00 90.56 78 VAL A N 1
ATOM 559 C CA . VAL A 1 78 ? 4.585 -16.290 -1.524 1.00 90.56 78 VAL A CA 1
ATOM 560 C C . VAL A 1 78 ? 3.794 -15.988 -2.794 1.00 90.56 78 VAL A C 1
ATOM 562 O O . VAL A 1 78 ? 3.912 -16.710 -3.782 1.00 90.56 78 VAL A O 1
ATOM 565 N N . ASN A 1 79 ? 2.935 -14.967 -2.787 1.00 92.25 79 ASN A N 1
ATOM 566 C CA . ASN A 1 79 ? 2.010 -14.725 -3.903 1.00 92.25 79 ASN A CA 1
ATOM 567 C C . ASN A 1 79 ? 1.701 -13.247 -4.178 1.00 92.25 79 ASN A C 1
ATOM 569 O O . ASN A 1 79 ? 0.783 -12.957 -4.946 1.00 92.25 79 ASN A O 1
ATOM 573 N N . ASN A 1 80 ? 2.434 -12.317 -3.564 1.00 95.44 80 ASN A N 1
ATOM 574 C CA . ASN A 1 80 ? 2.209 -10.875 -3.671 1.00 95.44 80 ASN A CA 1
ATOM 575 C C . ASN A 1 80 ? 0.793 -10.421 -3.275 1.00 95.44 80 ASN A C 1
ATOM 577 O O . ASN A 1 80 ? 0.315 -9.380 -3.730 1.00 95.44 80 ASN A O 1
ATOM 581 N N . SER A 1 81 ? 0.102 -11.172 -2.410 1.00 97.06 81 SER A N 1
ATOM 582 C CA . SER A 1 81 ? -1.139 -10.689 -1.799 1.00 97.06 81 SER A CA 1
ATOM 583 C C . SER A 1 81 ? -0.828 -9.547 -0.844 1.00 97.06 81 SER A C 1
ATOM 585 O O . SER A 1 81 ? -0.097 -9.729 0.128 1.00 97.06 81 SER A O 1
ATOM 587 N N . ALA A 1 82 ? -1.416 -8.388 -1.123 1.00 98.38 82 ALA A N 1
ATOM 588 C CA . ALA A 1 82 ? -1.226 -7.174 -0.352 1.00 98.38 82 ALA A CA 1
ATOM 589 C C . ALA A 1 82 ? -2.381 -6.963 0.630 1.00 98.38 82 ALA A C 1
ATOM 591 O O . ALA A 1 82 ? -3.557 -7.036 0.247 1.00 98.38 82 ALA A O 1
ATOM 592 N N . TYR A 1 83 ? -2.044 -6.655 1.878 1.00 98.31 83 TYR A N 1
ATOM 593 C CA . TYR A 1 83 ? -3.011 -6.368 2.928 1.00 98.31 83 TYR A CA 1
ATOM 594 C C . TYR A 1 83 ? -2.717 -5.023 3.572 1.00 98.31 83 TYR A C 1
ATOM 596 O O . TYR A 1 83 ? -1.577 -4.704 3.901 1.00 98.31 83 TYR A O 1
ATOM 604 N N . LEU A 1 84 ? -3.777 -4.247 3.761 1.00 98.38 84 LEU A N 1
ATOM 605 C CA . LEU A 1 84 ? -3.755 -2.949 4.415 1.00 98.38 84 LEU A CA 1
ATOM 606 C C . LEU A 1 84 ? -4.617 -3.029 5.663 1.00 98.38 84 LEU A C 1
ATOM 608 O O . LEU A 1 84 ? -5.797 -3.350 5.580 1.00 98.38 84 LEU A O 1
ATOM 612 N N . ALA A 1 85 ? -4.051 -2.673 6.800 1.00 96.94 85 ALA A N 1
ATOM 613 C CA . ALA A 1 85 ? -4.794 -2.372 8.001 1.00 96.94 85 ALA A CA 1
ATOM 614 C C . ALA A 1 85 ? -4.704 -0.868 8.268 1.00 96.94 85 ALA A C 1
ATOM 616 O O . ALA A 1 85 ? -3.609 -0.318 8.353 1.00 96.94 85 ALA A O 1
ATOM 617 N N . ALA A 1 86 ? -5.847 -0.190 8.337 1.00 96.62 86 ALA A N 1
ATOM 618 C CA . ALA A 1 86 ? -5.876 1.257 8.527 1.00 96.62 86 ALA A CA 1
ATOM 619 C C . ALA A 1 86 ? -7.184 1.749 9.151 1.00 96.62 86 ALA A C 1
ATOM 621 O O . ALA A 1 86 ? -8.237 1.115 9.032 1.00 96.62 86 ALA A O 1
ATOM 622 N N . SER A 1 87 ? -7.115 2.918 9.777 1.00 95.12 87 SER A N 1
ATOM 623 C CA . SER A 1 87 ? -8.269 3.690 10.232 1.00 95.12 87 SER A CA 1
ATOM 624 C C . SER A 1 87 ? -8.718 4.658 9.144 1.00 95.12 87 SER A C 1
ATOM 626 O O . SER A 1 87 ? -7.892 5.299 8.493 1.00 95.12 87 SER A O 1
ATOM 628 N N . ARG A 1 88 ? -10.031 4.773 8.936 1.00 92.75 88 ARG A N 1
ATOM 629 C CA . ARG A 1 88 ? -10.604 5.755 8.002 1.00 92.75 88 ARG A CA 1
ATOM 630 C C . ARG A 1 88 ? -10.734 7.100 8.703 1.00 92.75 88 ARG A C 1
ATOM 632 O O . ARG A 1 88 ? -10.857 7.156 9.924 1.00 92.75 88 ARG A O 1
ATOM 639 N N . GLU A 1 89 ? -10.738 8.183 7.940 1.00 89.94 89 GLU A N 1
ATOM 640 C CA . GLU A 1 89 ? -11.038 9.504 8.492 1.00 89.94 89 GLU A CA 1
ATOM 641 C C . GLU A 1 89 ? -12.363 9.491 9.282 1.00 89.94 89 GLU A C 1
ATOM 643 O O . GLU A 1 89 ? -13.392 9.024 8.793 1.00 89.94 89 GLU A O 1
ATOM 648 N N . GLY A 1 90 ? -12.321 9.956 10.535 1.00 87.81 90 GLY A N 1
ATOM 649 C CA . GLY A 1 90 ? -13.474 9.961 11.441 1.00 87.81 90 GLY A CA 1
ATOM 650 C C . GLY A 1 90 ? -13.812 8.620 12.116 1.00 87.81 90 GLY A C 1
ATOM 651 O O . GLY A 1 90 ? -14.746 8.588 12.914 1.00 87.81 90 GLY A O 1
ATOM 652 N N . ASP A 1 91 ? -13.070 7.535 11.858 1.00 89.50 91 ASP A N 1
ATOM 653 C CA . ASP A 1 91 ? -13.257 6.223 12.499 1.00 89.50 91 ASP A CA 1
ATOM 654 C C . ASP A 1 91 ? -11.951 5.729 13.135 1.00 89.50 91 ASP A C 1
ATOM 656 O O . ASP A 1 91 ? -10.986 5.411 12.442 1.00 89.50 91 ASP A O 1
ATOM 660 N N . SER A 1 92 ? -11.922 5.628 14.466 1.00 85.81 92 SER A N 1
ATOM 661 C CA . SER A 1 92 ? -10.737 5.183 15.209 1.00 85.81 92 SER A CA 1
ATOM 662 C C . SER A 1 92 ? -10.479 3.678 15.125 1.00 85.81 92 SER A C 1
ATOM 664 O O . SER A 1 92 ? -9.409 3.229 15.533 1.00 85.81 92 SER A O 1
ATOM 666 N N . ARG A 1 93 ? -11.424 2.886 14.604 1.00 91.56 93 ARG A N 1
ATOM 667 C CA . ARG A 1 93 ? -11.253 1.436 14.464 1.00 91.56 93 ARG A CA 1
ATOM 668 C C . ARG A 1 93 ? -10.303 1.117 13.320 1.00 91.56 93 ARG A C 1
ATOM 670 O O . ARG A 1 93 ? -10.294 1.793 12.289 1.00 91.56 93 ARG A O 1
ATOM 677 N N . THR A 1 94 ? -9.526 0.054 13.482 1.00 95.19 94 THR A N 1
ATOM 678 C CA . THR A 1 94 ? -8.735 -0.507 12.390 1.00 95.19 94 THR A CA 1
ATOM 679 C C . THR A 1 94 ? -9.608 -1.407 11.518 1.00 95.19 94 THR A C 1
ATOM 681 O O . THR A 1 94 ? -10.321 -2.287 12.003 1.00 95.19 94 THR A O 1
ATOM 684 N N . HIS A 1 95 ? -9.505 -1.212 10.209 1.00 95.38 95 HIS A N 1
ATOM 685 C CA . HIS A 1 95 ? -10.134 -2.041 9.187 1.00 95.38 95 HIS A CA 1
ATOM 686 C C . HIS A 1 95 ? -9.055 -2.760 8.390 1.00 95.38 95 HIS A C 1
ATOM 688 O O . HIS A 1 95 ? -8.072 -2.134 7.999 1.00 95.38 95 HIS A O 1
ATOM 694 N N . LEU A 1 96 ? -9.252 -4.052 8.141 1.00 97.19 96 LEU A N 1
ATOM 695 C CA . LEU A 1 96 ? -8.388 -4.873 7.306 1.00 97.19 96 LEU A CA 1
ATOM 696 C C . LEU A 1 96 ? -8.959 -4.950 5.887 1.00 97.19 96 LEU A C 1
ATOM 698 O O . LEU A 1 96 ? -10.133 -5.272 5.688 1.00 97.19 96 LEU A O 1
ATOM 702 N N . TYR A 1 97 ? -8.103 -4.698 4.906 1.00 98.38 97 TYR A N 1
ATOM 703 C CA . TYR A 1 97 ? -8.412 -4.709 3.486 1.00 98.38 97 TYR A CA 1
ATOM 704 C C . TYR A 1 97 ? -7.434 -5.600 2.729 1.00 98.38 97 TYR A C 1
ATOM 706 O O . TYR A 1 97 ? -6.251 -5.667 3.066 1.00 98.38 97 TYR A O 1
ATOM 714 N N . ARG A 1 98 ? -7.909 -6.203 1.640 1.00 98.56 98 ARG A N 1
ATOM 715 C CA . ARG A 1 98 ? -7.049 -6.709 0.567 1.00 98.56 98 ARG A CA 1
ATOM 716 C C . ARG A 1 98 ? -6.877 -5.615 -0.479 1.00 98.56 98 ARG A C 1
ATOM 718 O O . ARG A 1 98 ? -7.876 -5.069 -0.943 1.00 98.56 98 ARG A O 1
ATOM 725 N N . VAL A 1 99 ? -5.642 -5.316 -0.865 1.00 98.81 99 VAL A N 1
ATOM 726 C CA . VAL A 1 99 ? -5.333 -4.285 -1.866 1.00 98.81 99 VAL A CA 1
ATOM 727 C C . VAL A 1 99 ? -4.983 -4.945 -3.193 1.00 98.81 99 VAL A C 1
ATOM 729 O O . VAL A 1 99 ? -4.163 -5.860 -3.253 1.00 98.81 99 VAL A O 1
ATOM 732 N N . ASN A 1 100 ? -5.602 -4.484 -4.274 1.00 98.56 100 ASN A N 1
ATOM 733 C CA . ASN A 1 100 ? -5.206 -4.858 -5.622 1.00 98.56 100 ASN A CA 1
ATOM 734 C C . ASN A 1 100 ? -4.014 -3.986 -6.062 1.00 98.56 100 ASN A C 1
ATOM 736 O O . ASN A 1 100 ? -4.154 -2.774 -6.200 1.00 98.56 100 ASN A O 1
ATOM 740 N N . LEU A 1 101 ? -2.846 -4.595 -6.290 1.00 98.31 101 LEU A N 1
ATOM 741 C CA . LEU A 1 101 ? -1.613 -3.883 -6.660 1.00 98.31 101 LEU A CA 1
ATOM 742 C C . LEU A 1 101 ? -1.615 -3.314 -8.092 1.00 98.31 101 LEU A C 1
ATOM 744 O O . LEU A 1 101 ? -0.760 -2.497 -8.422 1.00 98.31 101 LEU A O 1
ATOM 748 N N . ASP A 1 102 ? -2.558 -3.725 -8.942 1.00 97.75 102 ASP A N 1
ATOM 749 C CA . ASP A 1 102 ? -2.703 -3.227 -10.314 1.00 97.75 102 ASP A CA 1
ATOM 750 C C . ASP A 1 102 ? -3.631 -2.020 -10.399 1.00 97.75 102 ASP A C 1
ATOM 752 O O . ASP A 1 102 ? -3.358 -1.086 -11.150 1.00 97.75 102 ASP A O 1
ATOM 756 N N . THR A 1 103 ? -4.723 -2.030 -9.633 1.00 98.19 103 THR A N 1
ATOM 757 C CA . THR A 1 103 ? -5.747 -0.973 -9.681 1.00 98.19 103 THR A CA 1
ATOM 758 C C . THR A 1 103 ? -5.677 -0.003 -8.508 1.00 98.19 103 THR A C 1
ATOM 760 O O . THR A 1 103 ? -6.267 1.074 -8.566 1.00 98.19 103 THR A O 1
ATOM 763 N N . GLY A 1 104 ? -5.004 -0.387 -7.424 1.00 98.38 104 GLY A N 1
ATOM 764 C CA . GLY A 1 104 ? -5.011 0.325 -6.151 1.00 98.38 104 GLY A CA 1
ATOM 765 C C . GLY A 1 104 ? -6.277 0.129 -5.320 1.00 98.38 104 GLY A C 1
ATOM 766 O O . GLY A 1 104 ? -6.335 0.650 -4.217 1.00 98.38 104 GLY A O 1
ATOM 767 N N . GLU A 1 105 ? -7.287 -0.605 -5.788 1.00 98.69 105 GLU A N 1
ATOM 768 C CA . GLU A 1 105 ? -8.552 -0.740 -5.058 1.00 98.69 105 GLU A CA 1
ATOM 769 C C . GLU A 1 105 ? -8.401 -1.603 -3.795 1.00 98.69 105 GLU A C 1
ATOM 771 O O . GLU A 1 105 ? -7.866 -2.714 -3.851 1.00 98.69 105 GLU A O 1
ATOM 776 N N . ALA A 1 106 ? -8.899 -1.106 -2.657 1.00 98.56 106 ALA A N 1
ATOM 777 C CA . ALA A 1 106 ? -8.918 -1.838 -1.397 1.00 98.56 106 ALA A CA 1
ATOM 778 C C . ALA A 1 106 ? -10.309 -2.442 -1.145 1.00 98.56 106 ALA A C 1
ATOM 780 O O . ALA A 1 106 ? -11.305 -1.734 -1.004 1.00 98.56 106 ALA A O 1
ATOM 781 N N . THR A 1 107 ? -10.374 -3.769 -1.048 1.00 98.56 107 THR A N 1
ATOM 782 C CA . THR A 1 107 ? -11.589 -4.506 -0.680 1.00 98.56 107 THR A CA 1
ATOM 783 C C . THR A 1 107 ? -11.588 -4.773 0.818 1.00 98.56 107 THR A C 1
ATOM 785 O O . THR A 1 107 ? -10.660 -5.398 1.331 1.00 98.56 107 THR A O 1
ATOM 788 N N . TRP A 1 108 ? -12.618 -4.311 1.527 1.00 97.62 108 TRP A N 1
ATOM 789 C CA . TRP A 1 108 ? -12.765 -4.554 2.964 1.00 97.62 108 TRP A CA 1
ATOM 790 C C . TRP A 1 108 ? -12.954 -6.045 3.260 1.00 97.62 108 TRP A C 1
ATOM 792 O O . TRP A 1 108 ? -13.725 -6.720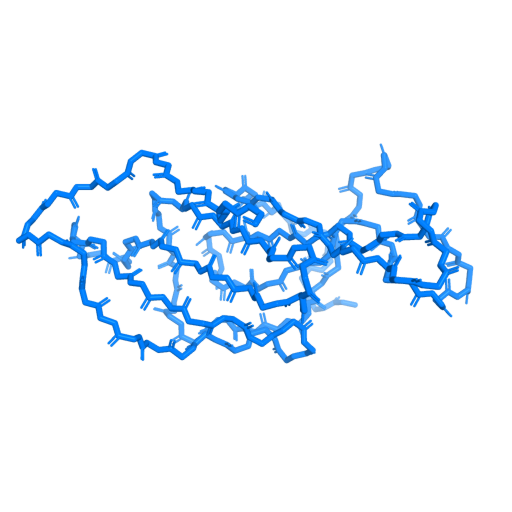 2.579 1.00 97.62 108 TRP A O 1
ATOM 802 N N . LEU A 1 109 ? -12.258 -6.544 4.282 1.00 97.50 109 LEU A N 1
ATOM 803 C CA . LEU A 1 109 ? -12.359 -7.926 4.754 1.00 97.50 109 LEU A CA 1
ATOM 804 C C . LEU A 1 109 ? -13.055 -7.993 6.112 1.00 97.50 109 LEU A C 1
ATOM 806 O O . LEU A 1 109 ? -14.038 -8.713 6.274 1.00 97.50 109 LEU A O 1
ATOM 810 N N . SER A 1 110 ? -12.532 -7.257 7.093 1.00 94.81 110 SER A N 1
ATOM 811 C CA . SER A 1 110 ? -13.050 -7.258 8.460 1.00 94.81 110 SER A CA 1
ATOM 812 C C . SER A 1 110 ? -12.600 -6.021 9.237 1.00 94.81 110 SER A C 1
ATOM 814 O O . SER A 1 110 ? -11.656 -5.330 8.859 1.00 94.81 110 SER A O 1
ATOM 816 N N . GLY A 1 111 ? -13.242 -5.760 10.377 1.00 92.94 111 GLY A N 1
ATOM 817 C CA . GLY A 1 111 ? -12.625 -4.954 11.433 1.00 92.94 111 GLY A CA 1
ATOM 818 C C . GLY A 1 111 ? -11.527 -5.746 12.149 1.00 92.94 111 GLY A C 1
ATOM 819 O O . GLY A 1 111 ? -11.533 -6.980 12.123 1.00 92.94 111 GLY A O 1
ATOM 820 N N . VAL A 1 112 ? -10.599 -5.043 12.792 1.00 89.50 112 VAL A N 1
ATOM 821 C CA . VAL A 1 112 ? -9.592 -5.631 13.684 1.00 89.50 112 VAL A CA 1
ATOM 822 C C . VAL A 1 112 ? -9.898 -5.204 15.115 1.00 89.50 112 VAL A C 1
ATOM 824 O O . VAL A 1 112 ? -10.067 -4.018 15.388 1.00 89.50 112 VAL A O 1
ATOM 827 N N . GLY A 1 113 ? -9.976 -6.173 16.029 1.00 83.38 113 GLY A N 1
ATOM 828 C CA . GLY A 1 113 ? -10.313 -5.905 17.427 1.00 83.38 113 GLY A CA 1
ATOM 829 C C . GLY A 1 113 ? -11.725 -5.340 17.607 1.00 83.38 113 GLY A C 1
ATOM 830 O O . GLY A 1 113 ? -12.606 -5.522 16.764 1.00 83.38 113 GLY A O 1
ATOM 831 N N . LYS A 1 114 ? -11.957 -4.683 18.745 1.00 76.75 114 LYS A N 1
ATOM 832 C CA . LYS A 1 114 ? -13.215 -3.986 19.039 1.00 76.75 114 LYS A CA 1
ATOM 833 C C . LYS A 1 114 ? -13.071 -2.483 18.810 1.00 76.75 114 LYS A C 1
ATOM 835 O O . LYS A 1 114 ? -13.950 -1.910 18.176 1.00 76.75 114 LYS A O 1
ATOM 840 N N . HIS A 1 115 ? -11.989 -1.870 19.299 1.00 73.62 115 HIS A N 1
ATOM 841 C CA . HIS A 1 115 ? -11.693 -0.431 19.150 1.00 73.62 115 HIS A CA 1
ATOM 842 C C . HIS A 1 115 ? -10.189 -0.111 19.211 1.00 73.62 115 HIS A C 1
ATOM 844 O O . HIS A 1 115 ? -9.799 1.038 19.410 1.00 73.62 115 HIS A O 1
ATOM 850 N N . GLU A 1 116 ? -9.335 -1.120 19.096 1.00 78.75 116 GLU A N 1
ATOM 851 C CA . GLU A 1 116 ? -7.896 -0.958 19.187 1.00 78.75 116 GLU A CA 1
ATOM 852 C C . GLU A 1 116 ? -7.332 -0.444 17.863 1.00 78.75 116 GLU A C 1
ATOM 854 O O . GLU A 1 116 ? -7.667 -0.944 16.787 1.00 78.75 116 GLU A O 1
ATOM 859 N N . GLN A 1 117 ? -6.433 0.532 17.956 1.00 81.25 117 GLN A N 1
ATOM 860 C CA . GLN A 1 117 ? -5.545 0.854 16.851 1.00 81.25 117 GLN A CA 1
ATOM 861 C C . GLN A 1 117 ? -4.391 -0.137 16.857 1.00 81.25 117 GLN A C 1
ATOM 863 O O . GLN A 1 117 ? -3.707 -0.298 17.872 1.00 81.25 117 GLN A O 1
ATOM 868 N N . ILE A 1 118 ? -4.153 -0.786 15.722 1.00 86.06 118 ILE A N 1
ATOM 869 C CA . ILE A 1 118 ? -2.940 -1.581 15.564 1.00 86.06 118 ILE A CA 1
ATOM 870 C C . ILE A 1 118 ? -1.765 -0.669 15.202 1.00 86.06 118 ILE A C 1
ATOM 872 O O . ILE A 1 118 ? -1.911 0.272 14.426 1.00 86.06 118 ILE A O 1
ATOM 876 N N . GLN A 1 119 ? -0.593 -0.954 15.767 1.00 85.75 119 GLN A N 1
ATOM 877 C CA . GLN A 1 119 ? 0.636 -0.213 15.454 1.00 85.75 119 GLN A CA 1
ATOM 878 C C . GLN A 1 119 ? 1.394 -0.807 14.265 1.00 85.75 119 GLN A C 1
ATOM 880 O O . GLN A 1 119 ? 2.170 -0.113 13.617 1.00 85.75 119 GLN A O 1
ATOM 885 N N . GLY A 1 120 ? 1.185 -2.094 13.989 1.00 90.12 120 GLY A N 1
ATOM 886 C CA . GLY A 1 120 ? 1.880 -2.805 12.932 1.00 90.12 120 GLY A CA 1
ATOM 887 C C . GLY A 1 120 ? 1.255 -4.164 12.649 1.00 90.12 120 GLY A C 1
ATOM 888 O O . GLY A 1 120 ? 0.550 -4.737 13.480 1.00 90.12 120 GLY A O 1
ATOM 889 N N . MET A 1 121 ? 1.537 -4.654 11.454 1.00 93.38 121 MET A N 1
ATOM 890 C CA . MET A 1 121 ? 1.139 -5.930 10.892 1.00 93.38 121 MET A CA 1
ATOM 891 C C . MET A 1 121 ? 2.290 -6.393 10.004 1.00 93.38 121 MET A C 1
ATOM 893 O O . MET A 1 121 ? 2.936 -5.577 9.348 1.00 93.38 121 MET A O 1
ATOM 897 N N . ALA A 1 122 ? 2.525 -7.697 10.001 1.00 94.81 122 ALA A N 1
ATOM 898 C CA . ALA A 1 122 ? 3.409 -8.350 9.056 1.00 94.81 122 ALA A CA 1
ATOM 899 C C . ALA A 1 122 ? 2.789 -9.688 8.655 1.00 94.81 122 ALA A C 1
ATOM 901 O O . ALA A 1 122 ? 2.076 -10.315 9.448 1.00 94.81 122 ALA A O 1
ATOM 902 N N . ILE A 1 123 ? 3.060 -10.120 7.435 1.00 94.50 123 ILE A N 1
ATOM 903 C CA . ILE A 1 123 ? 2.702 -11.430 6.919 1.00 94.50 123 ILE A CA 1
ATOM 904 C C . ILE A 1 123 ? 3.891 -12.348 7.190 1.00 94.50 123 ILE A C 1
ATOM 906 O O . ILE A 1 123 ? 5.019 -12.062 6.795 1.00 94.50 123 ILE A O 1
ATOM 910 N N . ALA A 1 124 ? 3.642 -13.439 7.912 1.00 91.12 124 ALA A N 1
ATOM 911 C CA . ALA A 1 124 ? 4.657 -14.460 8.126 1.00 91.12 124 ALA A CA 1
ATOM 912 C C . ALA A 1 124 ? 4.883 -15.275 6.832 1.00 91.12 124 ALA A C 1
ATOM 914 O O . ALA A 1 124 ? 3.910 -15.470 6.095 1.00 91.12 124 ALA A O 1
ATOM 915 N N . PRO A 1 125 ? 6.116 -15.757 6.584 1.00 80.31 125 PRO A N 1
ATOM 916 C CA . PRO A 1 125 ? 6.426 -16.655 5.468 1.00 80.31 125 PRO A CA 1
ATOM 917 C C . PRO A 1 125 ? 5.662 -17.985 5.520 1.00 80.31 125 PRO A C 1
ATOM 919 O O . PRO A 1 125 ? 5.418 -18.486 6.646 1.00 80.31 125 PRO A O 1
#